Protein AF-A0A2E9ZJL1-F1 (afdb_monomer)

Radius of gyration: 18.7 Å; Cα contacts (8 Å, |Δi|>4): 83; chains: 1; bounding box: 81×20×34 Å

pLDDT: mean 70.96, std 18.26, range [35.75, 93.62]

Foldseek 3Di:
DDPDPPDDPPPPDPPQDDPVQWPDWDWDQDPQAIEIETEGEQPRHDPVSVVSVVVVLVVDNRHPYYHYHYPDPPPPPPPPPD

Structure (mmCIF, N/CA/C/O backbone):
data_AF-A0A2E9ZJL1-F1
#
_entry.id   AF-A0A2E9ZJL1-F1
#
loop_
_atom_site.group_PDB
_atom_site.id
_atom_site.type_symbol
_atom_site.label_atom_id
_atom_site.label_alt_id
_atom_site.label_comp_id
_atom_site.label_asym_id
_atom_site.label_entity_id
_atom_site.label_seq_id
_atom_site.pdbx_PDB_ins_code
_atom_site.Cartn_x
_atom_site.Cartn_y
_atom_site.Cartn_z
_atom_site.occupancy
_atom_site.B_iso_or_equiv
_atom_site.auth_seq_id
_atom_site.auth_comp_id
_atom_site.auth_asym_id
_atom_site.auth_atom_id
_atom_site.pdbx_PDB_model_num
ATOM 1 N N . MET A 1 1 ? -39.950 -12.925 -18.752 1.00 39.41 1 MET A N 1
ATOM 2 C CA . MET A 1 1 ? -39.164 -12.371 -17.631 1.00 39.41 1 MET A CA 1
ATOM 3 C C . MET A 1 1 ? -37.942 -13.251 -17.444 1.00 39.41 1 MET A C 1
ATOM 5 O O . MET A 1 1 ? -38.062 -14.319 -16.867 1.00 39.41 1 MET A O 1
ATOM 9 N N . ALA A 1 2 ? -36.806 -12.853 -18.010 1.00 35.75 2 ALA A N 1
ATOM 10 C CA . ALA A 1 2 ? -35.524 -13.503 -17.772 1.00 35.75 2 ALA A CA 1
ATOM 11 C C . ALA A 1 2 ? -34.645 -12.467 -17.070 1.00 35.75 2 ALA A C 1
ATOM 13 O O . ALA A 1 2 ? -34.233 -11.483 -17.682 1.00 35.75 2 ALA A O 1
ATOM 14 N N . GLY A 1 3 ? -34.472 -12.630 -15.759 1.00 39.59 3 GLY A N 1
ATOM 15 C CA . GLY A 1 3 ? -33.550 -11.822 -14.975 1.00 39.59 3 GLY A CA 1
ATOM 16 C C . GLY A 1 3 ? -32.132 -12.227 -15.343 1.00 39.59 3 GLY A C 1
ATOM 17 O O . GLY A 1 3 ? -31.642 -13.251 -14.878 1.00 39.59 3 GLY A O 1
ATOM 18 N N . SER A 1 4 ? -31.499 -11.445 -16.214 1.00 39.09 4 SER A N 1
ATOM 19 C CA . SER A 1 4 ? -30.066 -11.542 -16.460 1.00 39.09 4 SER A CA 1
ATOM 20 C C . SER A 1 4 ? -29.363 -11.032 -15.208 1.00 39.09 4 SER A C 1
ATOM 22 O O . SER A 1 4 ? -29.280 -9.826 -14.985 1.00 39.09 4 SER A O 1
ATOM 24 N N . VAL A 1 5 ? -28.907 -11.957 -14.363 1.00 47.44 5 VAL A N 1
ATOM 25 C CA . VAL A 1 5 ? -27.947 -11.669 -13.298 1.00 47.44 5 VAL A CA 1
ATOM 26 C C . VAL A 1 5 ? -26.695 -11.173 -14.009 1.00 47.44 5 VAL A C 1
ATOM 28 O O . VAL A 1 5 ? -25.967 -11.953 -14.620 1.00 47.44 5 VAL A O 1
ATOM 31 N N . ALA A 1 6 ? -26.519 -9.854 -14.041 1.00 41.94 6 ALA A N 1
ATOM 32 C CA . ALA A 1 6 ? -25.307 -9.244 -14.547 1.00 41.94 6 ALA A CA 1
ATOM 33 C C . ALA A 1 6 ? -24.163 -9.760 -13.674 1.00 41.94 6 ALA A C 1
ATOM 35 O O . ALA A 1 6 ? -24.088 -9.439 -12.488 1.00 41.94 6 ALA A O 1
ATOM 36 N N . GLY A 1 7 ? -23.344 -10.629 -14.269 1.00 39.03 7 GLY A N 1
ATOM 37 C CA . GLY A 1 7 ? -22.145 -11.162 -13.655 1.00 39.03 7 GLY A CA 1
ATOM 38 C C . GLY A 1 7 ? -21.320 -10.022 -13.078 1.00 39.03 7 GLY A C 1
ATOM 39 O O . GLY A 1 7 ? -21.086 -9.002 -13.729 1.00 39.03 7 GLY A O 1
ATOM 40 N N . TYR A 1 8 ? -20.925 -10.209 -11.826 1.00 43.22 8 TYR A N 1
ATOM 41 C CA . TYR A 1 8 ? -19.779 -9.562 -11.205 1.00 43.22 8 TYR A CA 1
ATOM 42 C C . TYR A 1 8 ? -18.677 -9.437 -12.265 1.00 43.22 8 TYR A C 1
ATOM 44 O O . TYR A 1 8 ? -18.164 -10.436 -12.761 1.00 43.22 8 TYR A O 1
ATOM 52 N N . ARG A 1 9 ? -18.393 -8.204 -12.697 1.00 43.34 9 ARG A N 1
ATOM 53 C CA . ARG A 1 9 ? -17.327 -7.918 -13.657 1.00 43.34 9 ARG A CA 1
ATOM 54 C C . ARG A 1 9 ? -16.003 -8.244 -12.976 1.00 43.34 9 ARG A C 1
ATOM 56 O O . ARG A 1 9 ? -15.441 -7.411 -12.274 1.00 43.34 9 ARG A O 1
ATOM 63 N N . GLU A 1 10 ? -15.530 -9.465 -13.179 1.00 45.88 10 GLU A N 1
ATOM 64 C CA . GLU A 1 10 ? -14.177 -9.927 -12.872 1.00 45.88 10 GLU A CA 1
ATOM 65 C C . GLU A 1 10 ? -13.171 -9.286 -13.845 1.00 45.88 10 GLU A C 1
ATOM 67 O O . GLU A 1 10 ? -12.479 -9.983 -14.576 1.00 45.88 10 GLU A O 1
ATOM 72 N N . ASP A 1 11 ? -13.118 -7.955 -13.906 1.00 44.88 11 ASP A N 1
ATOM 73 C CA . ASP A 1 11 ? -12.177 -7.232 -14.779 1.00 44.88 11 ASP A CA 1
ATOM 74 C C . ASP A 1 11 ? -11.283 -6.260 -13.994 1.00 44.88 11 ASP A C 1
ATOM 76 O O . ASP A 1 11 ? -10.622 -5.391 -14.549 1.00 44.88 11 ASP A O 1
ATOM 80 N N . CYS A 1 12 ? -11.223 -6.413 -12.670 1.00 42.34 12 CYS A N 1
ATOM 81 C CA . CYS A 1 12 ? -10.251 -5.707 -11.847 1.00 42.34 12 CYS A CA 1
ATOM 82 C C . CYS A 1 12 ? -9.012 -6.590 -11.651 1.00 42.34 12 CYS A C 1
ATOM 84 O O . CYS A 1 12 ? -8.966 -7.411 -10.741 1.00 42.34 12 CYS A O 1
ATOM 86 N N . GLY A 1 13 ? -7.995 -6.395 -12.494 1.00 48.19 13 GLY A N 1
ATOM 87 C CA . GLY A 1 13 ? -6.608 -6.616 -12.065 1.00 48.19 13 GLY A CA 1
ATOM 88 C C . GLY A 1 13 ? -5.871 -7.843 -12.596 1.00 48.19 13 GLY A C 1
ATOM 89 O O . GLY A 1 13 ? -4.863 -8.210 -12.003 1.00 48.19 13 GLY A O 1
ATOM 90 N N . ARG A 1 14 ? -6.301 -8.471 -13.697 1.00 42.50 14 ARG A N 1
ATOM 91 C CA . ARG A 1 14 ? -5.587 -9.657 -14.210 1.00 42.50 14 ARG A CA 1
ATOM 92 C C . ARG A 1 14 ? -4.339 -9.361 -15.063 1.00 42.50 14 ARG A C 1
ATOM 94 O O . ARG A 1 14 ? -3.619 -10.299 -15.365 1.00 42.50 14 ARG A O 1
ATOM 101 N N . ASP A 1 15 ? -4.052 -8.096 -15.388 1.00 51.25 15 ASP A N 1
ATOM 102 C CA . ASP A 1 15 ? -2.908 -7.730 -16.254 1.00 51.25 15 ASP A CA 1
ATOM 103 C C . ASP A 1 15 ? -2.157 -6.459 -15.805 1.00 51.25 15 ASP A C 1
ATOM 105 O O . ASP A 1 15 ? -1.479 -5.805 -16.590 1.00 51.25 15 ASP A O 1
ATOM 109 N N . LEU A 1 16 ? -2.320 -6.033 -14.547 1.00 57.97 16 LEU A N 1
ATOM 110 C CA . LEU A 1 16 ? -1.790 -4.731 -14.127 1.00 57.97 16 LEU A CA 1
ATOM 111 C C . LEU A 1 16 ? -0.303 -4.779 -13.734 1.00 57.97 16 LEU A C 1
ATOM 113 O O . LEU A 1 16 ? 0.391 -3.786 -13.941 1.00 57.97 16 LEU A O 1
ATOM 117 N N . LEU A 1 17 ? 0.177 -5.915 -13.217 1.00 58.00 17 LEU A N 1
ATOM 118 C CA . LEU A 1 17 ? 1.579 -6.198 -12.883 1.00 58.00 17 LEU A CA 1
ATOM 119 C C . LEU A 1 17 ? 1.814 -7.715 -12.888 1.00 58.00 17 LEU A C 1
ATOM 121 O O . LEU A 1 17 ? 0.964 -8.465 -12.405 1.00 58.00 17 LEU A O 1
ATOM 125 N N . ALA A 1 18 ? 2.960 -8.169 -13.397 1.00 62.06 18 ALA A N 1
ATOM 126 C CA . ALA A 1 18 ? 3.404 -9.539 -13.165 1.00 62.06 18 ALA A CA 1
ATOM 127 C C . ALA A 1 18 ? 3.873 -9.681 -11.708 1.00 62.06 18 ALA A C 1
ATOM 129 O O . ALA A 1 18 ? 4.303 -8.704 -11.096 1.00 62.06 18 ALA A O 1
ATOM 130 N N . ASP A 1 19 ? 3.843 -10.899 -11.161 1.00 60.34 19 ASP A N 1
ATOM 131 C CA . ASP A 1 19 ? 4.337 -11.190 -9.800 1.00 60.34 19 ASP A CA 1
ATOM 132 C C . ASP A 1 19 ? 5.773 -10.658 -9.593 1.00 60.34 19 ASP A C 1
ATOM 134 O O . ASP A 1 19 ? 6.120 -10.116 -8.550 1.00 60.34 19 ASP A O 1
ATOM 138 N N . ASP A 1 20 ? 6.569 -10.687 -10.666 1.00 64.31 20 ASP A N 1
ATOM 139 C CA . ASP A 1 20 ? 7.940 -10.184 -10.722 1.00 64.31 20 ASP A CA 1
ATOM 140 C C . ASP A 1 20 ? 8.078 -8.653 -10.625 1.00 64.31 20 ASP A C 1
ATOM 142 O O . ASP A 1 20 ? 9.182 -8.156 -10.411 1.00 64.31 20 ASP A O 1
ATOM 146 N N . ASP A 1 21 ? 7.013 -7.873 -10.802 1.00 67.88 21 ASP A N 1
ATOM 147 C CA . ASP A 1 21 ? 7.076 -6.409 -10.717 1.00 67.88 21 ASP A CA 1
ATOM 148 C C . ASP A 1 21 ? 6.919 -5.895 -9.269 1.00 67.88 21 ASP A C 1
ATOM 150 O O . ASP A 1 21 ? 7.295 -4.754 -8.960 1.00 67.88 21 ASP A O 1
ATOM 154 N N . PHE A 1 22 ? 6.423 -6.752 -8.369 1.00 72.25 22 PHE A N 1
ATOM 155 C CA . PHE A 1 22 ? 6.356 -6.496 -6.936 1.00 72.25 22 PHE A CA 1
ATOM 156 C C . PHE A 1 22 ? 7.651 -6.938 -6.271 1.00 72.25 22 PHE A C 1
ATOM 158 O O . PHE A 1 22 ? 8.082 -8.081 -6.383 1.00 72.25 22 PHE A O 1
ATOM 165 N N . GLU A 1 23 ? 8.288 -6.023 -5.553 1.00 78.62 23 GLU A N 1
ATOM 166 C CA . GLU A 1 23 ? 9.464 -6.381 -4.773 1.00 78.62 23 GLU A CA 1
ATOM 167 C C . GLU A 1 23 ? 9.085 -6.782 -3.352 1.00 78.62 23 GLU A C 1
ATOM 169 O O . GLU A 1 23 ? 9.651 -7.722 -2.792 1.00 78.62 23 GLU A O 1
ATOM 174 N N . ARG A 1 24 ? 8.149 -6.046 -2.750 1.00 81.44 24 ARG A N 1
ATOM 175 C CA . ARG A 1 24 ? 7.757 -6.270 -1.364 1.00 81.44 24 ARG A CA 1
ATOM 176 C C . ARG A 1 24 ? 6.366 -5.719 -1.088 1.00 81.44 24 ARG A C 1
ATOM 178 O O . ARG A 1 24 ? 6.022 -4.644 -1.570 1.00 81.44 24 ARG A O 1
ATOM 185 N N . LEU A 1 25 ? 5.605 -6.445 -0.278 1.00 85.75 25 LEU A N 1
ATOM 186 C CA . LEU A 1 25 ? 4.338 -6.011 0.298 1.00 85.75 25 LEU A CA 1
ATOM 187 C C . LEU A 1 25 ? 4.426 -6.229 1.809 1.00 85.75 25 LEU A C 1
ATOM 189 O O . LEU A 1 25 ? 4.521 -7.371 2.257 1.00 85.75 25 LEU A O 1
ATOM 193 N N . ASP A 1 26 ? 4.389 -5.148 2.580 1.00 88.56 26 ASP A N 1
ATOM 194 C CA . ASP A 1 26 ? 4.311 -5.201 4.036 1.00 88.56 26 ASP A CA 1
ATOM 195 C C . ASP A 1 26 ? 2.935 -4.733 4.504 1.00 88.56 26 ASP A C 1
ATOM 197 O O . ASP A 1 26 ? 2.392 -3.731 4.031 1.00 88.56 26 ASP A O 1
ATOM 201 N N . LEU A 1 27 ? 2.376 -5.483 5.454 1.00 91.62 27 LEU A N 1
ATOM 202 C CA . LEU A 1 27 ? 1.107 -5.177 6.099 1.00 91.62 27 LEU A CA 1
ATOM 203 C C . LEU A 1 27 ? 1.369 -4.847 7.564 1.00 91.62 27 LEU A C 1
ATOM 205 O O . LEU A 1 27 ? 1.831 -5.691 8.336 1.00 91.62 27 LEU A O 1
ATOM 209 N N . HIS A 1 28 ? 1.042 -3.622 7.951 1.00 91.94 28 HIS A N 1
ATOM 210 C CA . HIS A 1 28 ? 1.150 -3.150 9.321 1.00 91.94 28 HIS A CA 1
ATOM 211 C C . HIS A 1 28 ? -0.243 -3.087 9.940 1.00 91.94 28 HIS A C 1
ATOM 213 O O . HIS A 1 28 ? -1.046 -2.214 9.618 1.00 91.94 28 HIS A O 1
ATOM 219 N N . TYR A 1 29 ? -0.528 -4.031 10.834 1.00 92.00 29 TYR A N 1
AT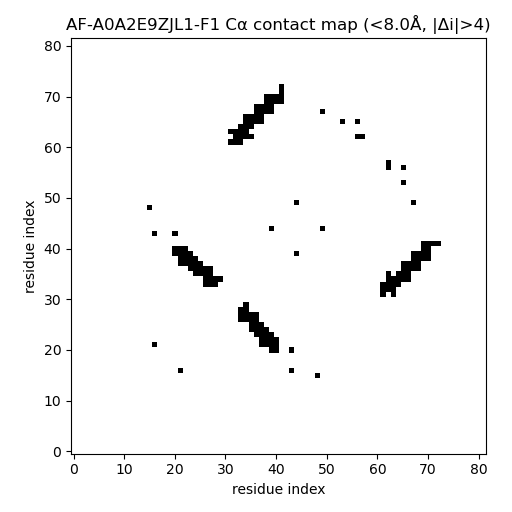OM 220 C CA . TYR A 1 29 ? -1.789 -4.092 11.566 1.00 92.00 29 TYR A CA 1
ATOM 221 C C . TYR A 1 29 ? -1.731 -3.154 12.773 1.00 92.00 29 TYR A C 1
ATOM 223 O O . TYR A 1 29 ? -0.983 -3.398 13.721 1.00 92.00 29 TYR A O 1
ATOM 231 N N . LEU A 1 30 ? -2.511 -2.078 12.727 1.00 90.69 30 LEU A N 1
ATOM 232 C CA . LEU A 1 30 ? -2.623 -1.070 13.776 1.00 90.69 30 LEU A CA 1
ATOM 233 C C . LEU A 1 30 ? -4.029 -1.098 14.386 1.00 90.69 30 LEU A C 1
ATOM 235 O O . LEU A 1 30 ? -4.968 -1.641 13.807 1.00 90.69 30 LEU A O 1
ATOM 239 N N . GLU A 1 31 ? -4.198 -0.451 15.541 1.00 89.69 31 GLU A N 1
ATOM 240 C CA . GLU A 1 31 ? -5.508 -0.346 16.208 1.00 89.69 31 GLU A CA 1
ATOM 241 C C . GLU A 1 31 ? -6.581 0.334 15.341 1.00 89.69 31 GLU A C 1
ATOM 243 O O . GLU A 1 31 ? -7.768 0.074 15.513 1.00 89.69 31 GLU A O 1
ATOM 248 N N . HIS A 1 32 ? -6.176 1.188 14.398 1.00 88.62 32 HIS A N 1
ATOM 249 C CA . HIS A 1 32 ? -7.077 1.948 13.528 1.00 88.62 32 HIS A CA 1
ATOM 250 C C . HIS A 1 32 ? -7.167 1.398 12.094 1.00 88.62 32 HIS A C 1
ATOM 252 O O . HIS A 1 32 ? -7.759 2.050 11.238 1.00 88.62 32 HIS A O 1
ATOM 258 N N . GLY A 1 33 ? -6.579 0.229 11.819 1.00 92.25 33 GLY A N 1
ATOM 259 C CA . GLY A 1 33 ? -6.636 -0.422 10.509 1.00 92.25 33 GLY A CA 1
ATOM 260 C C . GLY A 1 33 ? -5.286 -0.945 10.026 1.00 92.25 33 GLY A C 1
ATOM 261 O O . GLY A 1 33 ? -4.318 -1.042 10.776 1.00 92.25 33 GLY A O 1
ATOM 262 N N . ILE A 1 34 ? -5.236 -1.305 8.749 1.00 92.81 34 ILE A N 1
ATOM 263 C CA . ILE A 1 34 ? -4.058 -1.858 8.083 1.00 92.81 34 ILE A CA 1
ATOM 264 C C . ILE A 1 34 ? -3.376 -0.740 7.294 1.00 92.81 34 ILE A C 1
ATOM 266 O O . ILE A 1 34 ? -4.005 -0.120 6.434 1.00 92.81 34 ILE A O 1
ATOM 270 N N . GLU A 1 35 ? -2.095 -0.487 7.557 1.00 93.62 35 GLU A N 1
ATOM 271 C CA . GLU A 1 35 ? -1.250 0.236 6.605 1.00 93.62 35 GLU A CA 1
ATOM 272 C C . GLU A 1 35 ? -0.585 -0.761 5.655 1.00 93.62 35 GLU A C 1
ATOM 274 O O . GLU A 1 35 ? -0.072 -1.799 6.076 1.00 93.62 35 GLU A O 1
ATOM 279 N N . ILE A 1 36 ? -0.603 -0.433 4.369 1.00 90.56 36 ILE A N 1
ATOM 280 C CA . ILE A 1 36 ? -0.017 -1.233 3.301 1.00 90.56 36 ILE A CA 1
ATOM 281 C C . ILE A 1 36 ? 1.162 -0.461 2.729 1.00 90.56 36 ILE A C 1
ATOM 283 O O . ILE A 1 36 ? 0.976 0.608 2.142 1.00 90.56 36 ILE A O 1
ATOM 287 N N . ASP A 1 37 ? 2.355 -1.026 2.853 1.00 90.19 37 ASP A N 1
ATOM 288 C CA . ASP A 1 37 ? 3.561 -0.495 2.235 1.00 90.19 37 ASP A CA 1
ATOM 289 C C . ASP A 1 37 ? 3.951 -1.409 1.065 1.00 90.19 37 ASP A C 1
ATOM 291 O O . ASP A 1 37 ? 4.255 -2.592 1.229 1.00 90.19 37 ASP A O 1
ATOM 295 N N . LEU A 1 38 ? 3.898 -0.857 -0.145 1.00 87.38 38 LEU A N 1
ATOM 296 C CA . LEU A 1 38 ? 4.147 -1.571 -1.391 1.00 87.38 38 LEU A CA 1
ATOM 297 C C . LEU A 1 38 ? 5.438 -1.063 -2.030 1.00 87.38 38 LEU A C 1
ATOM 299 O O . LEU A 1 38 ? 5.527 0.104 -2.411 1.00 87.38 38 LEU A O 1
ATOM 303 N N . VAL A 1 39 ? 6.430 -1.936 -2.187 1.00 85.62 39 VAL A N 1
ATOM 304 C CA . VAL A 1 39 ? 7.682 -1.635 -2.889 1.00 85.62 39 VAL A CA 1
ATOM 305 C C . VAL A 1 39 ? 7.650 -2.260 -4.275 1.00 85.62 39 VAL A C 1
ATOM 307 O O . VAL A 1 39 ? 7.433 -3.462 -4.436 1.00 85.62 39 VAL A O 1
ATOM 310 N N . VAL A 1 40 ? 7.894 -1.430 -5.283 1.00 81.44 40 VAL A N 1
ATOM 311 C CA . VAL A 1 40 ? 7.779 -1.793 -6.697 1.00 81.44 40 VAL A CA 1
ATOM 312 C C . VAL A 1 40 ? 9.067 -1.507 -7.455 1.00 81.44 40 VAL A C 1
ATOM 314 O O . VAL A 1 40 ? 9.795 -0.555 -7.141 1.00 81.44 40 VAL A O 1
ATOM 317 N N . LYS A 1 41 ? 9.347 -2.322 -8.478 1.00 77.69 41 LYS A N 1
ATOM 318 C CA . LYS A 1 41 ? 10.509 -2.124 -9.353 1.00 77.69 41 LYS A CA 1
ATOM 319 C C . LYS A 1 41 ? 10.333 -0.843 -10.201 1.00 77.69 41 LYS A C 1
ATOM 321 O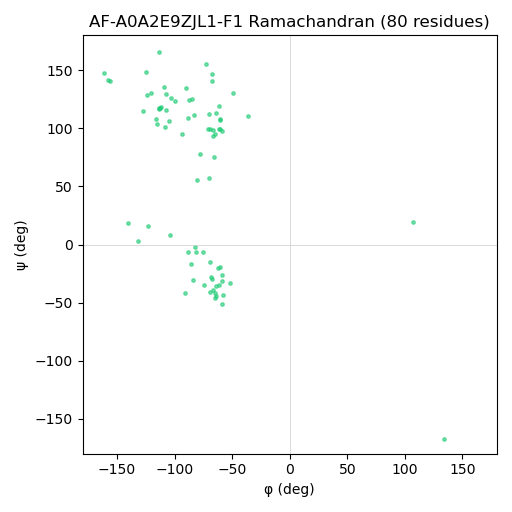 O . LYS A 1 41 ? 9.226 -0.549 -10.658 1.00 77.69 41 LYS A O 1
ATOM 326 N N . PRO A 1 42 ? 11.402 -0.053 -10.416 1.00 67.31 42 PRO A N 1
ATOM 327 C CA . PRO A 1 42 ? 11.301 1.306 -10.961 1.00 67.31 42 PRO A CA 1
ATOM 328 C C . PRO A 1 42 ? 10.853 1.386 -12.428 1.00 67.31 42 PRO A C 1
ATOM 330 O O . PRO A 1 42 ? 10.232 2.376 -12.807 1.00 67.31 42 PRO A O 1
ATOM 333 N N . ASP A 1 43 ? 11.122 0.364 -13.242 1.00 68.69 43 ASP A N 1
ATOM 334 C CA . ASP A 1 43 ? 10.909 0.402 -14.697 1.00 68.69 43 ASP A CA 1
ATOM 335 C C . ASP A 1 43 ? 9.466 0.107 -15.157 1.00 68.69 43 ASP A C 1
ATOM 337 O O . ASP A 1 43 ? 9.190 0.124 -16.356 1.00 68.69 43 ASP A O 1
ATOM 341 N N . LYS A 1 44 ? 8.536 -0.203 -14.242 1.00 62.97 44 LYS A N 1
ATOM 342 C CA . LYS A 1 44 ? 7.321 -0.961 -14.610 1.00 62.97 44 LYS A CA 1
ATOM 343 C C . LYS A 1 44 ? 5.982 -0.408 -14.122 1.00 62.97 44 LYS A C 1
ATOM 345 O O . LYS A 1 44 ? 4.956 -1.019 -14.391 1.00 62.97 44 LYS A O 1
ATOM 350 N N . ILE A 1 45 ? 5.946 0.748 -13.457 1.00 70.06 45 ILE A N 1
ATOM 351 C CA . ILE A 1 45 ? 4.708 1.229 -12.815 1.00 70.06 45 ILE A CA 1
ATOM 352 C C . ILE A 1 45 ? 4.119 2.422 -13.580 1.00 70.06 45 ILE A C 1
ATOM 354 O O . ILE A 1 45 ? 4.581 3.555 -13.392 1.00 70.06 45 ILE A O 1
ATOM 358 N N . PRO A 1 46 ? 3.083 2.222 -14.415 1.00 74.06 46 PRO A N 1
ATOM 359 C CA . PRO A 1 46 ? 2.342 3.332 -14.995 1.00 74.06 46 PRO A CA 1
ATOM 360 C C . PRO A 1 46 ? 1.557 4.086 -13.912 1.00 74.06 46 PRO A C 1
ATOM 362 O O . PRO A 1 46 ? 1.043 3.503 -12.960 1.00 74.06 46 PRO A O 1
ATOM 365 N N . THR A 1 47 ? 1.40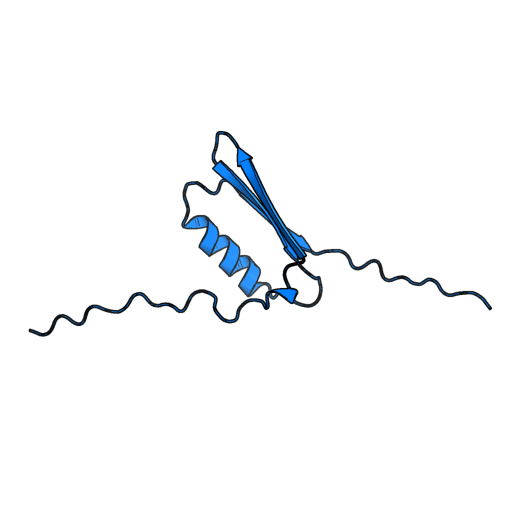8 5.402 -14.065 1.00 76.81 47 THR A N 1
ATOM 366 C CA . THR A 1 47 ? 0.645 6.235 -13.116 1.00 76.81 47 THR A CA 1
ATOM 367 C C . THR A 1 47 ? -0.812 5.777 -12.975 1.00 76.81 47 THR A C 1
ATOM 369 O O . THR A 1 47 ? -1.378 5.861 -11.891 1.00 76.81 47 THR A O 1
ATOM 372 N N . SER A 1 48 ? -1.408 5.230 -14.040 1.00 77.88 48 SER A N 1
ATOM 373 C CA . SER A 1 48 ? -2.772 4.680 -14.027 1.00 77.88 48 SER A CA 1
ATOM 374 C C . SER A 1 48 ? -2.942 3.510 -13.057 1.00 77.88 48 SER A C 1
ATOM 376 O O . SER A 1 48 ? -3.990 3.383 -12.431 1.00 77.88 48 SER A O 1
ATOM 378 N N . LEU A 1 49 ? -1.910 2.683 -12.899 1.00 77.06 49 LEU A N 1
ATOM 379 C CA . LEU A 1 49 ? -1.892 1.577 -11.949 1.00 77.06 49 LEU A CA 1
ATOM 380 C C . LEU A 1 49 ? -1.847 2.084 -10.504 1.00 77.06 49 LEU A C 1
ATOM 382 O O . LEU A 1 49 ? -2.560 1.551 -9.662 1.00 77.06 49 LEU A O 1
ATOM 386 N N . ILE A 1 50 ? -1.064 3.132 -10.226 1.00 80.38 50 ILE A N 1
ATOM 387 C CA . ILE A 1 50 ? -1.017 3.769 -8.898 1.00 80.38 50 ILE A CA 1
ATOM 388 C C . ILE A 1 50 ? -2.412 4.271 -8.525 1.00 80.38 50 ILE A C 1
ATOM 390 O O . ILE A 1 50 ? -2.934 3.907 -7.476 1.00 80.38 50 ILE A O 1
ATOM 394 N N . SER A 1 51 ? -3.054 5.024 -9.420 1.00 81.88 51 SER A N 1
ATOM 395 C CA . SER A 1 51 ? -4.408 5.529 -9.184 1.00 81.88 51 SER A CA 1
ATOM 396 C C . SER A 1 51 ? -5.444 4.408 -9.061 1.00 81.88 51 SER A C 1
ATOM 398 O O . SER A 1 51 ? -6.361 4.510 -8.251 1.00 81.88 51 SER A O 1
ATOM 400 N N . GLY A 1 52 ? -5.297 3.324 -9.829 1.00 84.31 52 GLY A N 1
A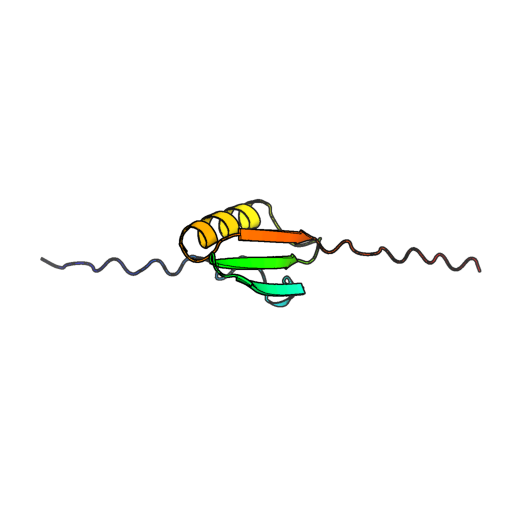TOM 401 C CA . GLY A 1 52 ? -6.157 2.146 -9.716 1.00 84.31 52 GLY A CA 1
ATOM 402 C C . GLY A 1 52 ? -6.012 1.442 -8.367 1.00 84.31 52 GLY A C 1
ATOM 403 O O . GLY A 1 52 ? -7.014 1.073 -7.759 1.00 84.31 52 GLY A O 1
ATOM 404 N N . LEU A 1 53 ? -4.781 1.309 -7.865 1.00 82.44 53 LEU A N 1
ATOM 405 C CA . LEU A 1 53 ? -4.507 0.749 -6.543 1.00 82.44 53 LEU A CA 1
ATOM 406 C C . LEU A 1 53 ? -5.084 1.630 -5.439 1.00 82.44 53 LEU A C 1
ATOM 408 O O . LEU A 1 53 ? -5.768 1.104 -4.568 1.00 82.44 53 LEU A O 1
ATOM 412 N N . GLU A 1 54 ? -4.877 2.948 -5.503 1.00 85.31 54 GLU A N 1
ATOM 413 C CA . GLU A 1 54 ? -5.447 3.911 -4.552 1.00 85.31 54 GLU A CA 1
ATOM 414 C C . GLU A 1 54 ? -6.979 3.837 -4.508 1.00 85.31 54 GLU A C 1
ATOM 416 O O . GLU A 1 54 ? -7.563 3.808 -3.426 1.00 85.31 54 GLU A O 1
ATOM 421 N N . GLN A 1 55 ? -7.642 3.744 -5.663 1.00 86.06 55 GLN A N 1
ATOM 422 C CA . GLN A 1 55 ? -9.097 3.570 -5.724 1.00 86.06 55 GLN A CA 1
ATOM 423 C C . GLN A 1 55 ? -9.547 2.212 -5.177 1.00 86.06 55 GLN A C 1
ATOM 425 O O . GLN A 1 55 ? -10.562 2.134 -4.487 1.00 86.06 55 GLN A O 1
ATOM 430 N N . ALA A 1 56 ? -8.802 1.142 -5.458 1.00 85.12 56 ALA A N 1
ATOM 431 C CA . ALA A 1 56 ? -9.128 -0.185 -4.957 1.00 85.12 56 ALA A CA 1
ATOM 432 C C . ALA A 1 56 ? -9.032 -0.241 -3.427 1.00 85.12 56 ALA A C 1
ATOM 434 O O . ALA A 1 56 ? -9.947 -0.753 -2.784 1.00 85.12 56 ALA A O 1
ATOM 435 N N . VAL A 1 57 ? -7.982 0.329 -2.822 1.00 86.88 57 VAL A N 1
ATOM 436 C CA . VAL A 1 57 ? -7.851 0.326 -1.356 1.00 86.88 57 VAL A CA 1
ATOM 437 C C . VAL A 1 57 ? -8.904 1.184 -0.658 1.00 86.88 57 VAL A C 1
ATOM 439 O O . VAL A 1 57 ? -9.327 0.827 0.435 1.00 86.88 57 VAL A O 1
ATOM 442 N N . GLN A 1 58 ? -9.394 2.252 -1.298 1.00 84.62 58 GLN A N 1
ATOM 443 C CA . GLN A 1 58 ? -10.491 3.071 -0.761 1.00 84.62 58 GLN A CA 1
ATOM 444 C C . GLN A 1 58 ? -11.803 2.296 -0.585 1.00 84.62 58 GLN A C 1
ATOM 446 O O . GLN A 1 58 ? -12.657 2.730 0.180 1.00 84.62 58 GLN A O 1
ATOM 451 N N . SER A 1 59 ? -11.978 1.161 -1.270 1.00 88.00 59 SER A N 1
ATOM 452 C CA . SER A 1 59 ? -13.167 0.314 -1.103 1.00 88.00 59 SER A CA 1
ATOM 453 C C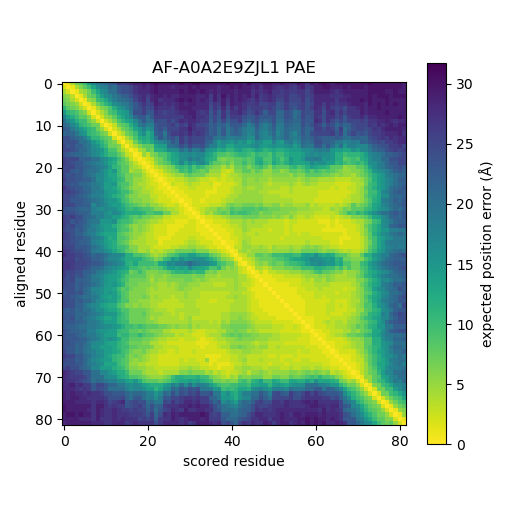 . SER A 1 59 ? -13.172 -0.507 0.193 1.00 88.00 59 SER A C 1
ATOM 455 O O . SER A 1 59 ? -14.174 -1.154 0.496 1.00 88.00 59 SER A O 1
ATOM 457 N N . PHE A 1 60 ? -12.079 -0.480 0.963 1.00 88.12 60 PHE A N 1
ATOM 458 C CA . PHE A 1 60 ? -11.927 -1.246 2.194 1.00 88.12 60 PHE A CA 1
ATOM 459 C C . PHE A 1 60 ? -11.787 -0.320 3.406 1.00 88.12 60 PHE A C 1
ATOM 461 O O . PHE A 1 60 ? -10.725 0.251 3.644 1.00 88.12 60 PHE A O 1
ATOM 468 N N . ASP A 1 61 ? -12.829 -0.248 4.237 1.00 89.56 61 ASP A N 1
ATOM 469 C CA . ASP A 1 61 ? -12.863 0.604 5.439 1.00 89.56 61 ASP A CA 1
ATOM 470 C C . ASP A 1 61 ? -11.780 0.273 6.482 1.00 89.56 61 ASP A C 1
ATOM 472 O O . ASP A 1 61 ? -11.463 1.088 7.344 1.00 89.56 61 ASP A O 1
ATOM 476 N N . TYR A 1 62 ? -11.206 -0.931 6.424 1.00 90.25 62 TYR A N 1
ATOM 477 C CA . TYR A 1 62 ? -10.149 -1.373 7.334 1.00 90.25 62 TYR A CA 1
ATOM 478 C C . TYR A 1 62 ? -8.737 -1.023 6.849 1.00 90.25 62 TYR A C 1
ATOM 480 O O . TYR A 1 62 ? -7.777 -1.270 7.581 1.00 90.25 62 TYR A O 1
ATOM 488 N N . ILE A 1 63 ? -8.572 -0.489 5.634 1.00 90.88 63 ILE A N 1
ATOM 489 C CA . ILE A 1 63 ? -7.273 -0.014 5.151 1.00 90.88 63 ILE A CA 1
ATOM 490 C C . ILE A 1 63 ? -7.124 1.443 5.569 1.00 90.88 63 ILE A C 1
ATOM 492 O O . ILE A 1 63 ? -7.763 2.340 5.029 1.00 90.88 63 ILE A O 1
ATOM 496 N N . ALA A 1 64 ? -6.239 1.679 6.531 1.00 90.62 64 ALA A N 1
ATOM 497 C CA . ALA A 1 64 ? -5.958 3.018 7.023 1.00 90.62 64 ALA A CA 1
ATOM 498 C C . ALA A 1 64 ? -5.108 3.817 6.027 1.00 90.62 64 ALA A C 1
ATOM 500 O O . ALA A 1 64 ? -5.246 5.039 5.922 1.00 90.62 64 ALA A O 1
ATOM 501 N N . LYS A 1 65 ? -4.189 3.144 5.318 1.00 90.69 65 LYS A N 1
ATOM 502 C CA . LYS A 1 65 ? -3.233 3.815 4.435 1.00 90.69 65 LYS A CA 1
ATOM 503 C C . LYS A 1 65 ? -2.601 2.882 3.411 1.00 90.69 65 LYS A C 1
ATOM 505 O O . LYS A 1 65 ? -2.310 1.732 3.717 1.00 90.69 65 LYS A O 1
ATOM 510 N N . LEU A 1 66 ? -2.297 3.428 2.236 1.00 89.75 66 LEU A N 1
ATOM 511 C CA . LEU A 1 66 ? -1.441 2.813 1.224 1.00 89.75 66 LEU A CA 1
ATOM 512 C C . LEU A 1 66 ? -0.250 3.737 0.946 1.00 89.75 66 LEU A C 1
ATOM 514 O O . LEU A 1 66 ? -0.433 4.933 0.709 1.00 89.75 66 LEU A O 1
ATOM 518 N N . ARG A 1 67 ? 0.968 3.194 0.965 1.00 89.75 67 ARG A N 1
ATOM 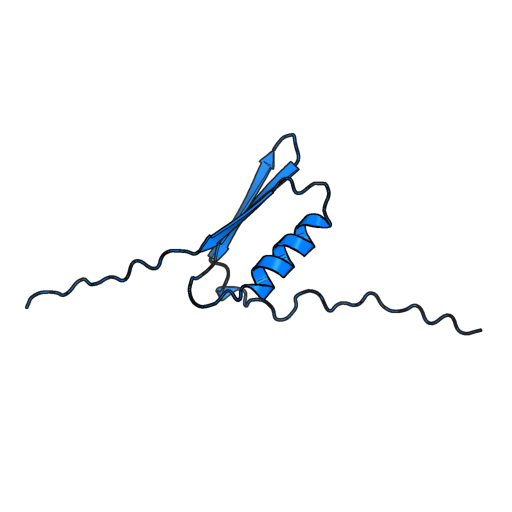519 C CA . ARG A 1 67 ? 2.187 3.882 0.527 1.00 89.75 67 ARG A CA 1
ATOM 520 C C . ARG A 1 67 ? 2.862 3.049 -0.552 1.00 89.75 67 ARG A C 1
ATOM 522 O O . ARG A 1 67 ? 3.094 1.860 -0.370 1.00 89.75 67 ARG A O 1
ATOM 529 N N . ILE 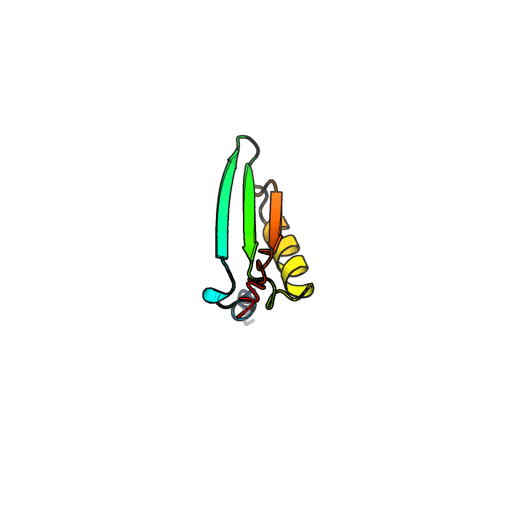A 1 68 ? 3.183 3.681 -1.676 1.00 85.88 68 ILE A N 1
ATOM 530 C CA . ILE A 1 68 ? 3.844 3.019 -2.802 1.00 85.88 68 ILE A CA 1
ATOM 531 C C . ILE A 1 68 ? 5.245 3.607 -2.953 1.00 85.88 68 ILE A C 1
ATOM 533 O O . ILE A 1 68 ? 5.411 4.794 -3.240 1.00 85.88 68 ILE A O 1
ATOM 537 N N . TYR A 1 69 ? 6.255 2.766 -2.771 1.00 84.12 69 TYR A N 1
ATOM 538 C CA . TYR A 1 69 ? 7.664 3.113 -2.865 1.00 84.12 69 TYR A CA 1
ATOM 539 C C . TYR A 1 69 ? 8.261 2.535 -4.137 1.00 84.12 69 TYR A C 1
ATOM 541 O O . TYR A 1 69 ? 8.172 1.338 -4.399 1.00 84.12 69 TYR A O 1
ATOM 549 N N . ARG A 1 70 ? 8.946 3.373 -4.911 1.00 80.12 70 ARG A N 1
ATOM 550 C CA . ARG A 1 70 ? 9.782 2.880 -6.005 1.00 80.12 70 ARG A CA 1
ATOM 551 C C . ARG A 1 70 ? 11.138 2.515 -5.438 1.00 80.12 70 ARG A C 1
ATOM 553 O O . ARG A 1 70 ? 11.786 3.364 -4.823 1.00 80.12 70 ARG A O 1
ATOM 560 N N . LYS A 1 71 ? 11.583 1.282 -5.673 1.00 75.31 71 LYS A N 1
ATOM 561 C CA . LYS A 1 71 ? 12.963 0.921 -5.372 1.00 75.31 71 LYS A CA 1
ATOM 562 C C . LYS A 1 71 ? 13.870 1.797 -6.232 1.00 75.31 71 LYS A C 1
ATOM 564 O O . LYS A 1 71 ? 13.789 1.772 -7.459 1.00 75.31 71 LYS A O 1
ATOM 569 N N . LEU A 1 72 ? 14.720 2.592 -5.595 1.00 67.06 72 LEU A N 1
ATOM 570 C CA . LEU A 1 72 ? 15.789 3.283 -6.300 1.00 67.06 72 LEU A CA 1
ATOM 571 C C . LEU A 1 72 ? 16.799 2.212 -6.717 1.00 67.06 72 LEU A C 1
ATOM 573 O O . LEU A 1 72 ? 17.420 1.579 -5.865 1.00 67.06 72 LEU A O 1
ATOM 577 N N . SER A 1 73 ? 16.928 1.962 -8.020 1.00 56.88 73 SER A N 1
ATOM 578 C CA . SER A 1 73 ? 18.022 1.135 -8.523 1.00 56.88 73 SER A CA 1
ATOM 579 C C . SER A 1 73 ? 19.329 1.854 -8.212 1.00 56.88 73 SER A C 1
ATOM 581 O O . SER A 1 73 ? 19.602 2.911 -8.782 1.00 56.88 73 SER A O 1
ATOM 583 N N . GLU A 1 74 ? 20.150 1.293 -7.324 1.00 52.94 74 GLU A N 1
ATOM 584 C CA . GLU A 1 74 ? 21.549 1.694 -7.230 1.00 52.94 74 GLU A CA 1
ATOM 585 C C . GLU A 1 74 ? 22.220 1.296 -8.544 1.00 52.94 74 GLU A C 1
ATOM 587 O O . GLU A 1 74 ? 22.628 0.151 -8.753 1.00 52.94 74 GLU A O 1
ATOM 592 N N . SER A 1 75 ? 22.295 2.236 -9.485 1.00 49.44 75 SER A N 1
ATOM 593 C CA . SER A 1 75 ? 23.140 2.088 -10.659 1.00 49.44 75 SER A CA 1
ATOM 594 C C . SER A 1 75 ? 24.572 1.941 -10.156 1.00 49.44 75 SER A C 1
ATOM 596 O O . SER A 1 75 ? 25.216 2.926 -9.793 1.00 49.44 75 SER A O 1
ATOM 598 N N . SER A 1 76 ? 25.038 0.694 -10.100 1.00 48.34 76 SER A N 1
ATOM 599 C CA . SER A 1 76 ? 26.396 0.308 -9.735 1.00 48.34 76 SER A CA 1
ATOM 600 C C . SER A 1 76 ? 27.357 0.827 -10.801 1.00 48.34 76 SER A C 1
ATOM 602 O O . SER A 1 76 ? 27.845 0.083 -11.645 1.00 48.34 76 SER A O 1
ATOM 604 N N . ASN A 1 77 ? 27.632 2.128 -10.788 1.00 52.53 77 ASN A N 1
ATOM 605 C CA . ASN A 1 77 ? 28.671 2.750 -11.596 1.00 52.53 77 ASN A CA 1
ATOM 606 C C . ASN A 1 77 ? 30.026 2.530 -10.913 1.00 52.53 77 ASN A C 1
ATOM 608 O O . ASN A 1 77 ? 30.773 3.463 -10.628 1.00 52.53 77 ASN A O 1
ATOM 612 N N . VAL A 1 78 ? 30.368 1.266 -10.649 1.00 51.44 78 VAL A N 1
ATOM 613 C CA . VAL A 1 78 ? 31.753 0.901 -10.366 1.00 51.44 78 VAL A CA 1
ATOM 614 C C . VAL A 1 78 ? 32.463 0.864 -11.715 1.00 51.44 78 VAL A C 1
ATOM 616 O O . VAL A 1 78 ? 32.704 -0.194 -12.293 1.00 51.44 78 VAL A O 1
ATOM 619 N N . ARG A 1 79 ? 32.802 2.048 -12.241 1.00 51.94 79 ARG A N 1
ATOM 620 C CA . ARG A 1 79 ? 33.926 2.163 -13.169 1.00 51.94 79 ARG A CA 1
ATOM 621 C C . ARG A 1 79 ? 35.148 1.663 -12.405 1.00 51.94 79 ARG A C 1
ATOM 623 O O . ARG A 1 79 ? 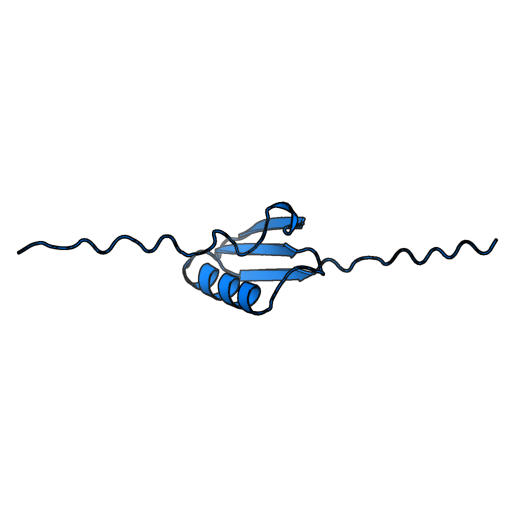35.736 2.401 -11.619 1.00 51.94 79 ARG A O 1
ATOM 630 N N . ARG A 1 80 ? 35.523 0.399 -12.615 1.00 55.72 80 ARG A N 1
ATOM 631 C CA . ARG A 1 80 ? 36.894 -0.029 -12.347 1.00 55.72 80 ARG A CA 1
ATOM 632 C C . ARG A 1 80 ? 37.773 0.809 -13.269 1.00 55.72 80 ARG A C 1
ATOM 634 O O . ARG A 1 80 ? 37.735 0.631 -14.482 1.00 55.72 80 ARG A O 1
ATOM 641 N N . LEU A 1 81 ? 38.486 1.768 -12.692 1.00 52.44 81 LEU A N 1
ATOM 642 C CA . LEU A 1 81 ? 39.644 2.375 -13.330 1.00 52.44 8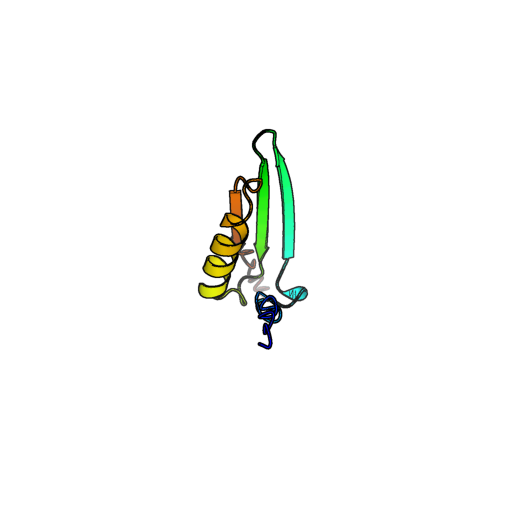1 LEU A CA 1
ATOM 643 C C . LEU A 1 81 ? 40.701 1.268 -13.424 1.00 52.44 81 LEU A C 1
ATOM 645 O O . LEU A 1 81 ? 41.312 0.910 -12.419 1.00 52.44 81 LEU A O 1
ATOM 649 N N . SER A 1 82 ? 40.788 0.651 -14.600 1.00 57.91 82 SER A N 1
ATOM 650 C CA . SER A 1 82 ? 41.924 -0.157 -15.051 1.00 57.91 82 SER A CA 1
ATOM 651 C C . SER A 1 82 ? 43.029 0.743 -15.576 1.00 57.91 82 SER A C 1
ATOM 653 O O . SER A 1 82 ? 42.661 1.693 -16.306 1.00 57.91 82 SER A O 1
#

Mean predicted aligned error: 12.99 Å

Secondary structure (DSSP, 8-state):
-----------SSSSS--GGGEEEEEEEEETTEEEEEEEE-TTS--HHHHHHHHHHHHT-TTEEEEEEEE------------

Sequence (82 aa):
MAGSVAGYREDCGRDLLADDDFERLDLHYLEHGIEIDLVVKPDKIPTSLISGLEQAVQSFDYIAKLRIYRKLSESSNVRRLS

Nearest PDB structures (foldseek):
  8xn1-assembly1_B  TM=4.830E-01  e=4.574E-01  Homo sapiens
  6tm4-assembly1_BBB  TM=5.409E-01  e=1.158E+00  Streptomyces sp. Tu 6176
  6siw-assembly1_B  TM=5.341E-01  e=2.247E+00  Streptomyces sp. Tu 6176
  8axn-assembly1_A  TM=6.030E-01  e=3.821E+00  Shigella flexneri
  6wuq-assembly1_B  TM=5.705E-01  e=3.575E+00  Streptomyces sp.

Solvent-accessible surface area (backbone atoms only — not comparable to full-atom values): 5451 Å² total; per-residue (Å²): 140,80,86,77,77,78,70,82,78,89,75,84,67,94,80,77,69,59,78,84,45,54,74,45,80,47,79,46,83,50,99,80,26,30,36,37,44,36,33,29,50,66,92,69,73,56,70,67,55,55,55,50,50,57,57,55,49,69,75,37,92,54,48,64,43,80,44,81,42,67,51,77,77,78,76,81,78,73,75,76,86,124